Protein AF-A0A9D6SJ01-F1 (afdb_monomer_lite)

pLDDT: mean 83.93, std 12.55, range [52.88, 98.25]

Foldseek 3Di:
DVVVVVVVVVVVVVVVPDDDPPDPPFDVPDDPVQLVVVVVVVDVVQDDPDDDDDAWAAADPPDPAADTDPVCCSNPSDRDHPD

Radius of gyration: 22.72 Å; chains: 1; bounding box: 72×28×38 Å

Structure (mmCIF, N/CA/C/O backbone):
data_AF-A0A9D6SJ01-F1
#
_entry.id   AF-A0A9D6SJ01-F1
#
loop_
_atom_site.group_PDB
_atom_site.id
_atom_site.type_symbol
_atom_site.label_atom_id
_atom_site.label_alt_id
_atom_site.label_comp_id
_atom_site.label_asym_id
_atom_site.label_entity_id
_atom_site.label_seq_id
_atom_site.pdbx_PDB_ins_code
_atom_site.Cartn_x
_atom_site.Cartn_y
_atom_site.Cartn_z
_atom_site.occupancy
_atom_site.B_iso_or_equiv
_atom_site.auth_seq_id
_atom_site.auth_comp_id
_atom_site.auth_asym_id
_atom_site.auth_atom_id
_atom_site.pdbx_PDB_model_num
ATOM 1 N N . MET A 1 1 ? 56.397 2.997 -5.787 1.00 61.19 1 MET A N 1
ATOM 2 C CA . MET A 1 1 ? 55.476 3.932 -5.093 1.00 61.19 1 MET A CA 1
ATOM 3 C C . MET A 1 1 ? 54.470 4.624 -6.013 1.00 61.19 1 MET A C 1
ATOM 5 O O . MET A 1 1 ? 53.292 4.576 -5.693 1.00 61.19 1 MET A O 1
ATOM 9 N N . LYS A 1 2 ? 54.861 5.210 -7.160 1.00 52.88 2 LYS A N 1
ATOM 10 C CA . LYS A 1 2 ? 53.918 5.927 -8.051 1.00 52.88 2 LYS A CA 1
ATOM 11 C C . LYS A 1 2 ? 52.732 5.068 -8.527 1.00 52.88 2 LYS A C 1
ATOM 13 O O . LYS A 1 2 ? 51.601 5.514 -8.430 1.00 52.88 2 LYS A O 1
ATOM 18 N N . VAL A 1 3 ? 52.954 3.820 -8.946 1.00 60.72 3 VAL A N 1
ATOM 19 C CA . VAL A 1 3 ? 51.882 2.931 -9.455 1.00 60.72 3 VAL A CA 1
ATOM 20 C C . VAL A 1 3 ? 50.815 2.606 -8.397 1.00 60.72 3 VAL A C 1
ATOM 22 O O . VAL A 1 3 ? 49.633 2.543 -8.717 1.00 60.72 3 VAL A O 1
ATOM 25 N N . ALA A 1 4 ? 51.211 2.453 -7.129 1.00 62.84 4 ALA A N 1
ATOM 26 C CA . ALA A 1 4 ? 50.273 2.220 -6.031 1.00 62.84 4 ALA A CA 1
ATOM 27 C C . ALA A 1 4 ? 49.395 3.454 -5.767 1.00 62.84 4 ALA A C 1
ATOM 29 O O . ALA A 1 4 ? 48.195 3.300 -5.586 1.00 62.84 4 ALA A O 1
ATOM 30 N N . LEU A 1 5 ? 49.976 4.659 -5.853 1.00 68.94 5 LEU A N 1
ATOM 31 C CA . LEU A 1 5 ? 49.275 5.935 -5.670 1.00 68.94 5 LEU A CA 1
ATOM 32 C C . LEU A 1 5 ? 48.213 6.196 -6.753 1.00 68.94 5 LEU A C 1
ATOM 34 O O . LEU A 1 5 ? 47.141 6.709 -6.456 1.00 68.94 5 LEU A O 1
ATOM 38 N N . HIS A 1 6 ? 48.483 5.810 -8.005 1.00 65.00 6 HIS A N 1
ATOM 39 C CA . HIS A 1 6 ? 47.507 5.951 -9.095 1.00 65.00 6 HIS A CA 1
ATOM 40 C C . HIS A 1 6 ? 46.344 4.963 -8.941 1.00 65.00 6 HIS A C 1
ATOM 42 O O . HIS A 1 6 ? 45.205 5.298 -9.247 1.00 65.00 6 HIS A O 1
ATOM 48 N N . ARG A 1 7 ? 46.617 3.754 -8.430 1.00 71.56 7 ARG A N 1
ATOM 49 C CA . ARG A 1 7 ? 45.590 2.737 -8.171 1.00 71.56 7 ARG A CA 1
ATOM 50 C C . ARG A 1 7 ? 44.672 3.136 -7.017 1.00 71.56 7 ARG A C 1
ATOM 52 O O . ARG A 1 7 ? 43.462 3.014 -7.157 1.00 71.56 7 ARG A O 1
ATOM 59 N N . THR A 1 8 ? 45.215 3.656 -5.916 1.00 69.12 8 THR A N 1
ATOM 60 C CA . THR A 1 8 ? 44.388 4.183 -4.818 1.00 69.12 8 THR A CA 1
ATOM 61 C C . THR A 1 8 ? 43.597 5.416 -5.237 1.00 69.12 8 THR A C 1
ATOM 63 O O . THR A 1 8 ? 42.417 5.501 -4.911 1.00 69.12 8 THR A O 1
ATOM 66 N N . ALA A 1 9 ? 44.189 6.329 -6.013 1.00 70.38 9 ALA A N 1
ATOM 67 C CA . ALA A 1 9 ? 43.463 7.479 -6.551 1.00 70.38 9 ALA A CA 1
ATOM 68 C C . ALA A 1 9 ? 42.294 7.055 -7.460 1.00 70.38 9 ALA A C 1
ATOM 70 O O . ALA A 1 9 ? 41.192 7.582 -7.326 1.00 70.38 9 ALA A O 1
ATOM 71 N N . ALA A 1 10 ? 42.502 6.061 -8.331 1.00 71.44 10 ALA A N 1
ATOM 72 C CA . ALA A 1 10 ? 41.455 5.533 -9.204 1.00 71.44 10 ALA A CA 1
ATOM 73 C C . ALA A 1 10 ? 40.302 4.875 -8.423 1.00 71.44 10 ALA A C 1
ATOM 75 O O . ALA A 1 10 ? 39.139 5.089 -8.756 1.00 71.44 10 ALA A O 1
ATOM 76 N N . VAL A 1 11 ? 40.607 4.122 -7.360 1.00 74.19 11 VAL A N 1
ATOM 77 C CA . VAL A 1 11 ? 39.581 3.509 -6.496 1.00 74.19 11 VAL A CA 1
ATOM 78 C C . VAL A 1 11 ? 38.752 4.576 -5.774 1.00 74.19 11 VAL A C 1
ATOM 80 O O . VAL A 1 11 ? 37.528 4.482 -5.762 1.00 74.19 11 VAL A O 1
ATOM 83 N N . LEU A 1 12 ? 39.394 5.624 -5.244 1.00 72.38 12 LEU A N 1
ATOM 84 C CA . LEU A 1 12 ? 38.704 6.728 -4.564 1.00 72.38 12 LEU A CA 1
ATOM 85 C C . LEU A 1 12 ? 37.787 7.522 -5.515 1.00 72.38 12 LEU A C 1
ATOM 87 O O . LEU A 1 12 ? 36.660 7.862 -5.149 1.00 72.38 12 LEU A O 1
ATOM 91 N N . LEU A 1 13 ? 38.232 7.765 -6.752 1.00 72.44 13 LEU A N 1
ATOM 92 C CA . LEU A 1 13 ? 37.440 8.434 -7.793 1.00 72.44 13 LEU A CA 1
ATOM 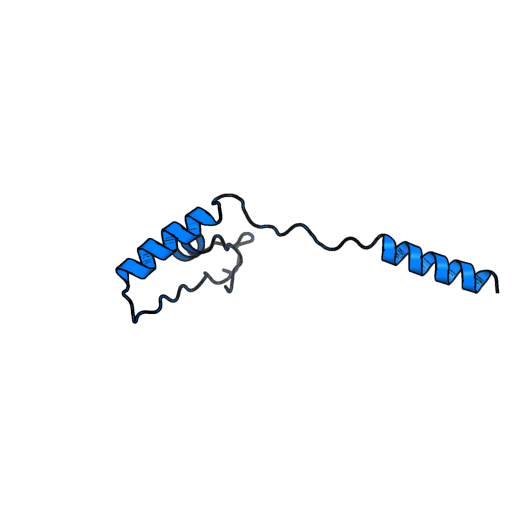93 C C . LEU A 1 13 ? 36.216 7.611 -8.228 1.00 72.44 13 LEU A C 1
ATOM 95 O O . LEU A 1 13 ? 35.149 8.174 -8.479 1.00 72.44 13 LEU A O 1
ATOM 99 N N . PHE A 1 14 ? 36.342 6.283 -8.277 1.00 74.00 14 PHE A N 1
ATOM 100 C CA . PHE A 1 14 ? 35.236 5.393 -8.633 1.00 74.00 14 PHE A CA 1
ATOM 101 C C . PHE A 1 14 ? 34.152 5.372 -7.547 1.00 74.00 14 PHE A C 1
ATOM 103 O O . PHE A 1 14 ? 32.970 5.500 -7.854 1.00 74.00 14 PHE A O 1
ATOM 110 N N . THR A 1 15 ? 34.542 5.308 -6.269 1.00 70.62 15 THR A N 1
ATOM 111 C CA . THR A 1 15 ? 33.587 5.372 -5.150 1.00 70.62 15 THR A CA 1
ATOM 112 C C . THR A 1 15 ? 32.884 6.723 -5.037 1.00 70.62 15 THR A C 1
ATOM 114 O O . THR A 1 15 ? 31.714 6.764 -4.677 1.00 70.62 15 THR A O 1
ATOM 117 N N . ALA A 1 16 ? 33.556 7.823 -5.391 1.00 72.00 16 ALA A N 1
ATOM 118 C CA . ALA A 1 16 ? 32.957 9.160 -5.378 1.00 72.00 16 ALA A CA 1
ATOM 119 C C . ALA A 1 16 ? 31.919 9.378 -6.498 1.00 72.00 16 ALA A C 1
ATOM 121 O O . ALA A 1 16 ? 31.118 10.303 -6.414 1.00 72.00 16 ALA A O 1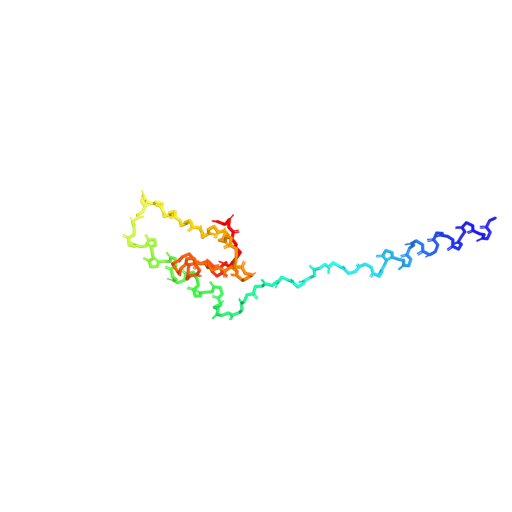
ATOM 122 N N . SER A 1 17 ? 31.925 8.524 -7.528 1.00 70.50 17 SER A N 1
ATOM 123 C CA . SER A 1 17 ? 30.990 8.579 -8.664 1.00 70.50 17 SER A CA 1
ATOM 124 C C . SER A 1 17 ? 29.836 7.575 -8.537 1.00 70.50 17 SER A C 1
ATOM 126 O O . SER A 1 17 ? 29.008 7.460 -9.441 1.00 70.50 17 SER A O 1
ATOM 128 N N . ALA A 1 18 ? 29.780 6.821 -7.435 1.00 74.12 18 ALA A N 1
ATOM 129 C CA . ALA A 1 18 ? 28.696 5.892 -7.162 1.00 74.12 18 ALA A CA 1
ATOM 130 C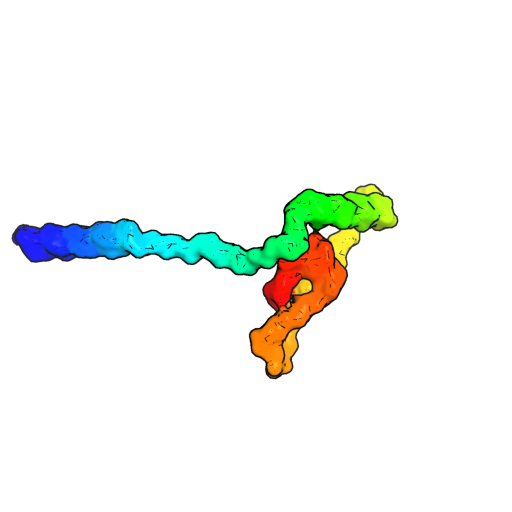 C . ALA A 1 18 ? 27.474 6.665 -6.643 1.00 74.12 18 ALA A C 1
ATOM 132 O O . ALA A 1 18 ? 27.402 7.036 -5.472 1.00 74.12 18 ALA A O 1
ATOM 133 N N . TYR A 1 19 ? 26.501 6.906 -7.518 1.00 74.00 19 TYR A N 1
ATOM 134 C CA . TYR A 1 19 ? 25.183 7.387 -7.115 1.00 74.00 19 TYR A CA 1
ATOM 135 C C . TYR A 1 19 ? 24.342 6.205 -6.616 1.00 74.00 19 TYR A C 1
ATOM 137 O O . TYR A 1 19 ? 24.291 5.156 -7.259 1.00 74.00 19 TYR A O 1
ATOM 145 N N . GLY A 1 20 ? 23.671 6.365 -5.475 1.00 70.81 20 GLY A N 1
ATOM 146 C CA . GLY A 1 20 ? 22.622 5.430 -5.064 1.00 70.81 20 GLY A CA 1
ATOM 147 C C . GLY A 1 20 ? 21.440 5.489 -6.036 1.00 70.81 20 GLY A C 1
ATOM 148 O O . GLY A 1 20 ? 21.171 6.543 -6.615 1.00 70.81 20 GLY A O 1
ATOM 149 N N . GLN A 1 21 ? 20.719 4.377 -6.212 1.00 71.00 21 GLN A N 1
ATOM 150 C CA . GLN A 1 21 ? 19.445 4.370 -6.939 1.00 71.00 21 GLN A CA 1
ATOM 151 C C . GLN A 1 21 ? 18.419 5.190 -6.140 1.00 71.00 21 GLN A C 1
ATOM 153 O O . GLN A 1 21 ? 17.764 4.672 -5.244 1.00 71.00 21 GLN A O 1
ATOM 158 N N . SER A 1 22 ? 18.344 6.497 -6.400 1.00 60.34 22 SER A N 1
ATOM 159 C CA . SER A 1 22 ? 17.522 7.442 -5.631 1.00 60.34 22 SER A CA 1
ATOM 160 C C . SER A 1 22 ? 16.080 7.545 -6.118 1.00 60.34 22 SER A C 1
ATOM 162 O O . SER A 1 22 ? 15.235 8.104 -5.420 1.00 60.34 22 SER A O 1
ATOM 164 N N . GLN A 1 23 ? 15.786 7.034 -7.314 1.00 60.72 23 GLN A N 1
ATOM 165 C CA . GLN A 1 23 ? 14.451 7.114 -7.882 1.00 60.72 23 GLN A CA 1
ATOM 166 C C . GLN A 1 23 ? 13.587 6.008 -7.271 1.00 60.72 23 GLN A C 1
ATOM 168 O O . GLN A 1 23 ? 13.488 4.909 -7.817 1.00 60.72 23 GLN A O 1
ATOM 173 N N . SER A 1 24 ? 12.955 6.290 -6.133 1.00 60.06 24 SER A N 1
ATOM 174 C CA . SER A 1 24 ? 11.807 5.487 -5.729 1.00 60.06 24 SER A CA 1
ATOM 175 C C . SER A 1 24 ? 10.717 5.702 -6.775 1.00 60.06 24 SER A C 1
ATOM 177 O O . SER A 1 24 ? 10.166 6.794 -6.893 1.00 60.06 24 SER A O 1
ATOM 179 N N . TYR A 1 25 ? 10.441 4.667 -7.564 1.00 64.12 25 TYR A N 1
ATOM 180 C CA . TYR A 1 25 ? 9.306 4.628 -8.478 1.00 64.12 25 TYR A CA 1
ATOM 181 C C . TYR A 1 25 ? 8.031 4.439 -7.651 1.00 64.12 25 TYR A C 1
ATOM 183 O O . TYR A 1 25 ? 7.511 3.334 -7.538 1.00 64.12 25 TYR A O 1
ATOM 191 N N . TYR A 1 26 ? 7.579 5.508 -7.002 1.00 66.75 26 TYR A N 1
ATOM 192 C CA . TYR A 1 26 ? 6.218 5.610 -6.497 1.00 66.75 26 TYR A CA 1
ATOM 193 C C . TYR A 1 26 ? 5.464 6.606 -7.361 1.00 66.75 26 TYR A C 1
ATOM 195 O O . TYR A 1 26 ? 6.030 7.592 -7.843 1.00 66.75 26 TYR A O 1
ATOM 203 N N . HIS A 1 27 ? 4.184 6.342 -7.556 1.00 69.31 27 HIS A N 1
ATOM 204 C CA . HIS A 1 27 ? 3.336 7.233 -8.325 1.00 69.31 27 HIS A CA 1
ATOM 205 C C . HIS A 1 27 ? 2.847 8.363 -7.433 1.00 69.31 27 HIS A C 1
ATOM 207 O O . HIS A 1 27 ? 2.640 8.191 -6.232 1.00 69.31 27 HIS A O 1
ATOM 213 N N . SER A 1 28 ? 2.673 9.539 -8.021 1.00 81.69 28 SER A N 1
ATOM 214 C CA . SER A 1 28 ? 2.176 10.733 -7.334 1.00 81.69 28 SER A CA 1
ATOM 215 C C . SER A 1 28 ? 0.659 10.886 -7.467 1.00 81.69 28 SER A C 1
ATOM 217 O O . SER A 1 28 ? 0.154 12.003 -7.385 1.00 81.69 28 SER A O 1
ATOM 219 N N . ASP A 1 29 ? -0.056 9.788 -7.730 1.00 84.94 29 ASP A N 1
ATOM 220 C CA . ASP A 1 29 ? -1.497 9.801 -8.005 1.00 84.94 29 ASP A CA 1
ATOM 221 C C . ASP A 1 29 ? -2.302 10.311 -6.807 1.00 84.94 29 ASP A C 1
ATOM 223 O O . ASP A 1 29 ? -3.327 10.967 -6.985 1.00 84.94 29 ASP A O 1
ATOM 227 N N . PHE A 1 30 ? -1.805 10.058 -5.591 1.00 89.75 30 PHE A N 1
ATOM 228 C CA . PHE A 1 30 ? -2.408 10.524 -4.347 1.00 89.75 30 PHE A CA 1
ATOM 229 C C . PHE A 1 30 ? -1.344 11.072 -3.397 1.00 89.75 30 PHE A C 1
ATOM 231 O O . PHE A 1 30 ? -0.287 10.453 -3.226 1.00 89.75 30 PHE A O 1
ATOM 238 N N . PRO A 1 31 ? -1.612 12.198 -2.725 1.00 92.25 31 PRO A N 1
ATOM 239 C CA . PRO A 1 31 ? -0.713 12.699 -1.707 1.00 92.25 31 PRO A CA 1
ATOM 240 C C . PRO A 1 31 ? -0.900 11.934 -0.373 1.00 92.25 31 PRO A C 1
ATOM 242 O O . PRO A 1 31 ? -1.961 11.348 -0.127 1.00 92.25 31 PRO A O 1
ATOM 245 N N . PRO A 1 32 ? 0.101 11.921 0.529 1.00 91.69 32 PRO A N 1
ATOM 246 C CA . PRO A 1 32 ? 0.062 11.133 1.769 1.00 91.69 32 PRO A CA 1
ATOM 247 C C . PRO A 1 32 ? -1.137 11.419 2.689 1.00 91.69 32 PRO A C 1
ATOM 249 O O . PRO A 1 32 ? -1.636 10.527 3.379 1.00 91.69 32 PRO A O 1
ATOM 252 N N . GLU A 1 33 ? -1.605 12.664 2.728 1.00 95.88 33 GLU A N 1
ATOM 253 C CA . GLU A 1 33 ? -2.778 13.082 3.494 1.00 95.88 33 GLU A CA 1
ATOM 254 C C . GLU A 1 33 ? -4.071 12.421 3.013 1.00 95.88 33 GLU A C 1
ATOM 256 O O . GLU A 1 33 ? -4.965 12.162 3.822 1.00 95.88 33 GLU A O 1
ATOM 261 N N . GLU A 1 34 ? -4.162 12.083 1.728 1.00 96.44 34 GLU A N 1
ATOM 262 C CA . GLU A 1 34 ? -5.338 11.424 1.184 1.00 96.44 34 GLU A CA 1
ATOM 263 C C . GLU A 1 34 ? -5.432 9.977 1.678 1.00 96.44 34 GLU A C 1
ATOM 265 O O . GLU A 1 34 ? -6.503 9.540 2.105 1.00 96.44 34 GLU A O 1
ATOM 270 N N . PHE A 1 35 ? -4.309 9.253 1.728 1.00 95.44 35 PHE A N 1
ATOM 271 C CA . PHE A 1 35 ? -4.271 7.915 2.323 1.00 95.44 35 PHE A CA 1
ATOM 272 C C . PHE A 1 35 ? -4.671 7.939 3.797 1.00 95.44 35 PHE A C 1
ATOM 274 O O . PHE A 1 35 ? -5.506 7.138 4.217 1.00 95.44 35 PHE A O 1
ATOM 281 N N . ARG A 1 36 ? -4.171 8.914 4.568 1.00 97.00 36 ARG A N 1
ATOM 282 C CA . ARG A 1 36 ? -4.565 9.099 5.974 1.00 97.00 36 ARG A CA 1
ATOM 283 C C . ARG A 1 36 ? -6.075 9.277 6.117 1.00 97.00 36 ARG A C 1
ATOM 285 O O . ARG A 1 36 ? -6.696 8.574 6.910 1.00 97.00 36 ARG A O 1
ATOM 292 N N . ALA A 1 37 ? -6.674 10.149 5.306 1.00 98.25 37 ALA A N 1
ATOM 293 C CA . ALA A 1 37 ? -8.115 10.384 5.325 1.00 98.25 37 ALA A CA 1
ATOM 294 C C . ALA A 1 37 ? -8.922 9.129 4.938 1.00 98.25 37 ALA A C 1
ATOM 296 O O . ALA A 1 37 ? -10.001 8.881 5.482 1.00 98.25 37 ALA A O 1
ATOM 297 N N . ARG A 1 38 ? -8.416 8.306 4.009 1.00 97.50 38 ARG A N 1
ATOM 298 C CA . ARG A 1 38 ? -9.030 7.015 3.657 1.00 97.50 38 ARG A CA 1
ATOM 299 C C . ARG A 1 38 ? -8.941 6.020 4.826 1.00 97.50 38 ARG A C 1
ATOM 301 O O . ARG A 1 38 ? -9.951 5.402 5.165 1.00 97.50 38 ARG A O 1
ATOM 308 N N . TRP A 1 39 ? -7.789 5.908 5.491 1.00 97.12 39 TRP A N 1
ATOM 309 C CA . TRP A 1 39 ? -7.601 5.034 6.659 1.00 97.12 39 TRP A CA 1
ATOM 310 C C . TRP A 1 39 ? -8.450 5.446 7.861 1.00 97.12 39 TRP A C 1
ATOM 312 O O . TRP A 1 39 ? -8.978 4.583 8.558 1.00 97.12 39 TRP A O 1
ATOM 322 N N . GLU A 1 40 ? -8.637 6.743 8.101 1.00 97.75 40 GLU A N 1
ATOM 323 C CA . GLU A 1 40 ? -9.517 7.248 9.163 1.00 97.75 40 GLU A CA 1
ATOM 324 C C . GLU A 1 40 ? -10.968 6.808 8.948 1.00 97.75 40 GLU A C 1
ATOM 3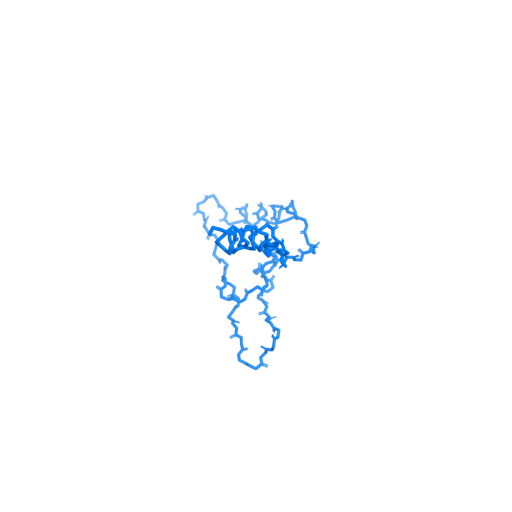26 O O . GLU A 1 40 ? -11.632 6.356 9.883 1.00 97.75 40 GLU A O 1
ATOM 331 N N . LYS A 1 41 ? -11.449 6.850 7.700 1.00 98.00 41 LYS A N 1
ATOM 332 C CA . LYS A 1 41 ? -12.785 6.348 7.352 1.00 98.00 41 LYS A CA 1
ATOM 333 C C . LYS A 1 41 ? -12.893 4.850 7.615 1.00 98.00 41 LYS A C 1
ATOM 335 O O . LYS A 1 41 ? -13.833 4.427 8.280 1.00 98.00 41 LYS A O 1
ATOM 340 N N . VAL A 1 42 ? -11.933 4.056 7.135 1.00 97.38 42 VAL A N 1
ATOM 341 C CA . VAL A 1 42 ? -11.947 2.596 7.326 1.00 97.38 42 VAL A CA 1
ATOM 342 C C . VAL A 1 42 ? -11.868 2.238 8.811 1.00 97.38 42 VAL A C 1
ATOM 344 O O . VAL A 1 42 ? -12.710 1.489 9.294 1.00 97.38 42 VAL A O 1
ATOM 347 N N . SER A 1 43 ? -10.920 2.816 9.552 1.00 96.69 43 SER A N 1
ATOM 348 C CA . SER A 1 43 ? -10.721 2.541 10.983 1.00 96.69 43 SER A CA 1
ATOM 349 C C . SER A 1 43 ? -11.941 2.921 11.829 1.00 96.69 43 SER A C 1
ATOM 351 O O . SER A 1 43 ? -12.328 2.170 12.722 1.00 96.69 43 SER A O 1
ATOM 353 N N . THR A 1 44 ? -12.616 4.026 11.496 1.00 97.69 44 THR A N 1
ATOM 354 C CA . THR A 1 44 ? -13.873 4.420 12.149 1.00 97.69 44 THR A CA 1
ATOM 355 C C . THR A 1 44 ? -14.981 3.389 11.924 1.00 97.69 44 THR A C 1
ATOM 357 O O . THR A 1 44 ? -15.733 3.094 12.848 1.00 97.69 44 THR A O 1
ATOM 360 N N . GLN A 1 45 ? -15.086 2.835 10.712 1.00 97.75 45 GLN A N 1
ATOM 361 C CA . GLN A 1 45 ? -16.140 1.880 10.357 1.00 97.75 45 GLN A CA 1
ATOM 362 C C . GLN A 1 45 ? -15.904 0.485 10.948 1.00 97.75 45 GLN A C 1
ATOM 364 O O . GLN A 1 45 ? -16.861 -0.159 11.370 1.00 97.75 45 GLN A O 1
ATOM 369 N N . ILE A 1 46 ? -14.653 0.013 11.001 1.00 97.31 46 ILE A N 1
ATOM 370 C CA . ILE A 1 46 ? -14.340 -1.321 11.546 1.00 97.31 46 ILE A CA 1
ATOM 371 C C . ILE A 1 46 ? -14.378 -1.361 13.081 1.00 97.31 46 ILE A C 1
ATOM 373 O O . ILE A 1 46 ? -14.587 -2.426 13.656 1.00 97.31 46 ILE A O 1
ATOM 377 N N . GLY A 1 47 ? -14.218 -0.215 13.750 1.00 96.88 47 GLY A N 1
ATOM 378 C CA . GLY A 1 47 ? -14.312 -0.097 15.204 1.00 96.88 47 GLY A CA 1
ATOM 379 C C . GLY A 1 47 ? -12.971 -0.198 15.942 1.00 96.88 47 GLY A C 1
ATOM 380 O O . GLY A 1 47 ? -11.930 -0.522 15.377 1.00 96.88 47 GLY A O 1
ATOM 381 N N . LYS A 1 48 ? -13.002 0.120 17.244 1.00 95.12 48 LYS A N 1
ATOM 382 C CA . LYS A 1 48 ? -11.800 0.330 18.077 1.00 95.12 48 LYS A CA 1
ATOM 383 C C . LYS A 1 48 ? -10.970 -0.928 18.342 1.00 95.12 48 LYS A C 1
ATOM 385 O O . LYS A 1 48 ? -9.773 -0.811 18.571 1.00 95.12 48 LYS A O 1
ATOM 390 N N . GLU A 1 49 ? -11.596 -2.099 18.338 1.00 96.94 49 GLU A N 1
ATOM 391 C CA . GLU A 1 49 ? -10.955 -3.386 18.649 1.00 96.94 49 GLU A CA 1
ATOM 392 C C . GLU A 1 49 ? -10.892 -4.293 17.411 1.00 96.94 49 GLU A C 1
ATOM 394 O O . GLU A 1 49 ? -11.002 -5.513 17.504 1.00 96.94 49 GLU A O 1
ATOM 399 N N . ALA A 1 50 ? -10.748 -3.688 16.231 1.00 96.56 50 ALA A N 1
ATOM 400 C CA . ALA A 1 50 ? -10.664 -4.393 14.962 1.00 96.56 50 ALA A CA 1
ATOM 401 C C . ALA A 1 50 ? -9.330 -4.125 14.258 1.00 96.56 50 ALA A C 1
ATOM 403 O O . ALA A 1 50 ? -8.720 -3.065 14.405 1.00 96.56 50 ALA A O 1
ATOM 404 N N . ALA A 1 51 ? -8.906 -5.089 13.445 1.00 95.06 51 ALA A N 1
ATOM 405 C CA . ALA A 1 51 ? -7.778 -4.956 12.537 1.00 95.06 51 ALA A CA 1
ATOM 406 C C . ALA A 1 51 ? -8.244 -5.272 11.113 1.00 95.06 51 ALA A C 1
ATOM 408 O O . ALA A 1 51 ? -8.881 -6.299 10.877 1.00 95.06 51 ALA A O 1
ATOM 409 N N . ALA A 1 52 ? -7.923 -4.391 10.167 1.00 94.62 52 ALA A N 1
ATOM 410 C CA . ALA A 1 52 ? -8.129 -4.644 8.748 1.00 94.62 52 ALA A CA 1
ATOM 411 C C . ALA A 1 52 ? -6.849 -5.229 8.143 1.00 94.62 52 ALA A C 1
ATOM 413 O O . ALA A 1 52 ? -5.766 -4.675 8.327 1.00 94.62 52 ALA A O 1
ATOM 414 N N . ILE A 1 53 ? -6.984 -6.332 7.407 1.00 94.69 53 ILE A N 1
ATOM 415 C CA . ILE A 1 53 ? -5.897 -6.951 6.645 1.00 94.69 53 ILE A CA 1
ATOM 416 C C . ILE A 1 53 ? -6.254 -6.820 5.167 1.00 94.69 53 ILE A C 1
ATOM 418 O O . ILE A 1 53 ? -7.320 -7.270 4.749 1.00 94.69 53 ILE A O 1
ATOM 422 N N . LEU A 1 54 ? -5.370 -6.198 4.387 1.00 93.62 54 LEU A N 1
ATOM 423 C CA . LEU A 1 54 ? -5.501 -6.085 2.938 1.00 93.62 54 LEU A CA 1
ATOM 424 C C . LEU A 1 54 ? -4.369 -6.858 2.276 1.00 93.62 54 LEU A C 1
ATOM 426 O O . LEU A 1 54 ? -3.204 -6.560 2.510 1.00 93.62 54 LEU A O 1
ATOM 430 N N . GLN A 1 55 ? -4.733 -7.840 1.459 1.00 93.81 55 GLN A N 1
ATOM 431 C CA . GLN A 1 55 ? -3.788 -8.660 0.711 1.00 93.81 55 GLN A CA 1
ATOM 432 C C . GLN A 1 55 ? -3.593 -8.064 -0.683 1.00 93.81 55 GLN A C 1
ATOM 434 O O . GLN A 1 55 ? -4.570 -7.889 -1.414 1.00 93.81 55 GLN A O 1
ATOM 439 N N . GLY A 1 56 ? -2.346 -7.786 -1.062 1.00 93.81 56 GLY A N 1
ATOM 440 C CA . GLY A 1 56 ? -2.017 -7.407 -2.428 1.00 93.81 56 GLY A CA 1
ATOM 441 C C . GLY A 1 56 ? -2.190 -8.578 -3.398 1.00 93.81 56 GLY A C 1
ATOM 442 O O . GLY A 1 56 ? -2.144 -9.755 -3.024 1.00 93.81 56 GLY A O 1
ATOM 443 N N . ALA A 1 57 ? -2.373 -8.253 -4.672 1.00 91.94 57 ALA A N 1
ATOM 444 C CA . ALA A 1 57 ? -2.485 -9.210 -5.754 1.00 91.94 57 ALA A CA 1
ATOM 445 C C . ALA A 1 57 ? -1.144 -9.935 -6.005 1.00 91.94 57 ALA A C 1
ATOM 447 O O . ALA A 1 57 ? -0.063 -9.334 -5.925 1.00 91.94 57 ALA A O 1
ATOM 448 N N . PRO A 1 58 ? -1.185 -11.237 -6.340 1.00 91.44 58 PRO A N 1
ATOM 449 C CA . PRO A 1 58 ? -0.002 -11.962 -6.778 1.00 91.44 58 PRO A CA 1
ATOM 450 C C . PRO A 1 58 ? 0.403 -11.536 -8.195 1.00 91.44 58 PRO A C 1
ATOM 452 O O . PRO A 1 58 ? -0.403 -11.010 -8.966 1.00 91.44 58 PRO A O 1
ATOM 455 N N . GLN A 1 59 ? 1.636 -11.849 -8.593 1.00 89.50 59 GLN A N 1
ATOM 456 C CA . GLN A 1 59 ? 2.018 -11.751 -9.997 1.00 89.50 59 GLN A CA 1
ATOM 457 C C . GLN A 1 59 ? 1.337 -12.856 -10.819 1.00 89.50 59 GLN A C 1
ATOM 459 O O . GLN A 1 59 ? 1.503 -14.047 -10.552 1.00 89.50 59 GLN A O 1
ATOM 464 N N . VAL A 1 60 ? 0.586 -12.462 -11.849 1.00 87.62 60 VAL A N 1
ATOM 465 C CA . VAL A 1 60 ? -0.076 -13.396 -12.769 1.00 87.62 60 VAL A CA 1
ATOM 466 C C . VAL A 1 60 ? 0.857 -13.717 -13.938 1.00 87.62 60 VAL A C 1
ATOM 468 O O . VAL A 1 60 ? 1.370 -12.815 -14.601 1.00 87.62 60 VAL A O 1
ATOM 471 N N . SER A 1 61 ? 1.065 -15.008 -14.213 1.00 87.44 61 SER A N 1
ATOM 472 C CA . SER A 1 61 ? 1.893 -15.455 -15.342 1.00 87.44 61 SER A CA 1
ATOM 473 C C . SER A 1 61 ? 1.361 -14.920 -16.676 1.00 87.44 61 SER A C 1
ATOM 475 O O . SER A 1 61 ? 0.152 -14.881 -16.903 1.00 87.44 61 SER A O 1
ATOM 477 N N . GLY A 1 62 ? 2.266 -14.500 -17.561 1.00 86.75 62 GLY A N 1
ATOM 478 C CA . GLY A 1 62 ? 1.924 -13.929 -18.868 1.00 86.75 62 GLY A CA 1
ATOM 479 C C . GLY A 1 62 ? 1.593 -12.432 -18.860 1.00 86.75 62 GLY A C 1
ATOM 480 O O . GLY A 1 62 ? 1.449 -11.849 -19.934 1.00 86.75 62 GLY A O 1
ATOM 481 N N . PHE A 1 63 ? 1.530 -11.781 -17.693 1.00 82.31 63 PHE A N 1
ATOM 482 C CA . PHE A 1 63 ? 1.416 -10.325 -17.598 1.00 82.31 63 PHE A CA 1
ATOM 483 C C . PHE A 1 63 ? 2.788 -9.683 -17.401 1.00 82.31 63 PHE A C 1
ATOM 485 O O . PHE A 1 63 ? 3.495 -9.976 -16.440 1.00 82.31 63 PHE A O 1
ATOM 492 N N . ILE A 1 64 ? 3.152 -8.789 -18.325 1.00 80.56 64 ILE A N 1
ATOM 493 C CA . ILE A 1 64 ? 4.390 -7.999 -18.244 1.00 80.56 64 ILE A CA 1
ATOM 494 C C . ILE A 1 64 ? 4.243 -6.893 -17.191 1.00 80.56 64 ILE A C 1
ATOM 496 O O . ILE A 1 64 ? 5.178 -6.630 -16.442 1.00 80.56 64 ILE A O 1
ATOM 500 N N . MET A 1 65 ? 3.057 -6.281 -17.115 1.00 80.69 65 MET A N 1
ATOM 501 C CA . MET A 1 65 ? 2.724 -5.272 -16.110 1.00 80.69 65 MET A CA 1
ATOM 502 C C . MET A 1 65 ? 1.871 -5.895 -14.996 1.00 80.69 65 MET A C 1
ATOM 504 O O . MET A 1 65 ? 0.864 -6.539 -15.319 1.00 80.69 65 MET A O 1
ATOM 508 N N . PRO A 1 66 ? 2.231 -5.711 -13.711 1.00 80.56 66 PRO A N 1
ATOM 509 C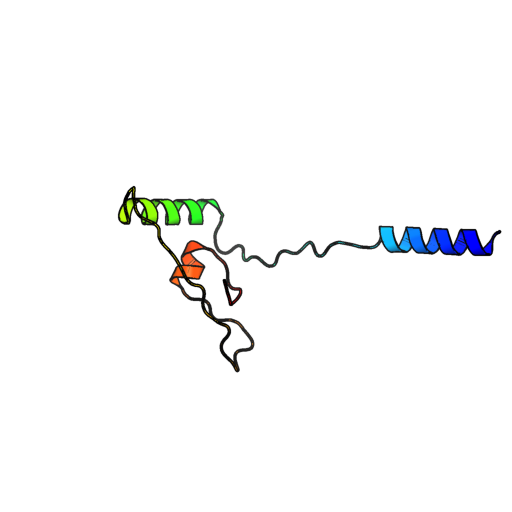 CA . PRO A 1 66 ? 1.414 -6.163 -12.590 1.00 80.56 66 PRO A CA 1
ATOM 510 C C . PRO A 1 66 ? 0.013 -5.545 -12.633 1.00 80.56 66 PRO A C 1
ATOM 512 O O . PRO A 1 66 ? -0.173 -4.419 -13.091 1.00 80.56 66 PRO A O 1
ATOM 515 N N . ARG A 1 67 ? -0.983 -6.280 -12.135 1.00 85.62 67 ARG A N 1
ATOM 516 C CA . ARG A 1 67 ? -2.331 -5.760 -11.883 1.00 85.62 67 ARG A CA 1
ATOM 517 C C . ARG A 1 67 ? -2.615 -5.910 -10.404 1.00 85.62 67 ARG A C 1
ATOM 519 O O . ARG A 1 67 ? -2.654 -7.034 -9.911 1.00 85.62 67 ARG A O 1
ATOM 526 N N . GLN A 1 68 ? -2.772 -4.784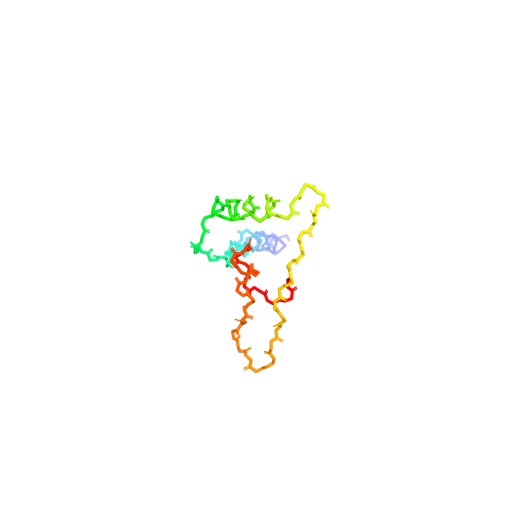 -9.726 1.00 90.81 68 GLN A N 1
ATOM 527 C CA . GLN A 1 68 ? -3.020 -4.745 -8.295 1.00 90.81 68 GLN A CA 1
ATOM 528 C C . GLN A 1 68 ? -4.518 -4.869 -7.981 1.00 90.81 68 GLN A C 1
ATOM 530 O O . GLN A 1 68 ? -5.360 -4.530 -8.814 1.00 90.81 68 GLN A O 1
ATOM 535 N N . ASP A 1 69 ? -4.854 -5.339 -6.778 1.00 93.50 69 ASP A N 1
ATOM 536 C CA . ASP A 1 69 ? -6.211 -5.209 -6.244 1.00 93.50 69 ASP A CA 1
ATOM 537 C C . ASP A 1 69 ? -6.568 -3.728 -6.040 1.00 93.50 69 ASP A C 1
ATOM 539 O O . ASP A 1 69 ? -5.804 -2.960 -5.449 1.00 93.50 69 ASP A O 1
ATOM 543 N N . ASN A 1 70 ? -7.747 -3.320 -6.511 1.00 93.56 70 ASN A N 1
ATOM 544 C CA . ASN A 1 70 ? -8.156 -1.917 -6.467 1.00 93.56 70 ASN A CA 1
ATOM 545 C C . ASN A 1 70 ? -8.294 -1.393 -5.034 1.00 93.56 70 ASN A C 1
ATOM 547 O O . ASN A 1 70 ? -7.970 -0.235 -4.798 1.00 93.56 70 ASN A O 1
ATOM 551 N N . ASN A 1 71 ? -8.760 -2.208 -4.081 1.00 95.19 71 ASN A N 1
ATOM 552 C CA . ASN A 1 71 ? -8.904 -1.765 -2.693 1.00 95.19 71 ASN A CA 1
ATOM 553 C C . ASN A 1 71 ? -7.536 -1.637 -2.021 1.00 95.19 71 ASN A C 1
ATOM 555 O O . ASN A 1 71 ? -7.296 -0.663 -1.308 1.00 95.19 71 ASN A O 1
ATOM 559 N N . PHE A 1 72 ? -6.635 -2.588 -2.284 1.00 94.94 72 PHE A N 1
ATOM 560 C CA . PHE A 1 72 ? -5.252 -2.525 -1.834 1.00 94.94 72 PHE A CA 1
ATOM 561 C C . PHE A 1 72 ? -4.572 -1.261 -2.364 1.00 94.94 72 PHE A C 1
ATOM 563 O O . PHE A 1 72 ? -4.125 -0.441 -1.569 1.00 94.94 72 PHE A O 1
ATOM 570 N N . TYR A 1 73 ? -4.582 -1.039 -3.682 1.00 93.31 73 TYR A N 1
ATOM 571 C CA . TYR A 1 73 ? -3.994 0.153 -4.297 1.00 93.31 73 TYR A CA 1
ATOM 572 C C . TYR A 1 73 ? -4.660 1.450 -3.812 1.00 93.31 73 TYR A C 1
ATOM 574 O O . TYR A 1 73 ? -3.978 2.418 -3.491 1.00 93.31 73 TYR A O 1
ATOM 582 N N . PHE A 1 74 ? -5.987 1.470 -3.664 1.00 94.50 74 PHE A N 1
ATOM 583 C CA . PHE A 1 74 ? -6.704 2.631 -3.137 1.00 94.50 74 PHE A CA 1
ATOM 584 C C . PHE A 1 74 ? -6.282 2.985 -1.704 1.00 94.50 74 PHE A C 1
ATOM 586 O O . PHE A 1 74 ? -6.278 4.157 -1.331 1.00 94.50 74 PHE A O 1
ATOM 593 N N . LEU A 1 75 ? -5.905 2.008 -0.882 1.00 95.00 75 LEU A N 1
ATOM 594 C CA . LEU A 1 75 ? -5.505 2.258 0.502 1.00 95.00 75 LEU A CA 1
ATOM 595 C C . LEU A 1 75 ? -3.988 2.340 0.700 1.00 95.00 75 LEU A C 1
ATOM 597 O O . LEU A 1 75 ? -3.575 2.840 1.740 1.00 95.00 75 LEU A O 1
ATOM 601 N N . SER A 1 76 ? -3.160 1.907 -0.252 1.00 92.44 76 SER A N 1
ATOM 602 C CA . SER A 1 76 ? -1.698 1.875 -0.087 1.00 92.44 76 SER A CA 1
ATOM 603 C C . SER A 1 76 ? -0.905 2.619 -1.164 1.00 92.44 76 SER A C 1
ATOM 605 O O . SER A 1 76 ? 0.233 3.003 -0.910 1.00 92.44 76 SER A O 1
ATOM 607 N N . GLY A 1 77 ? -1.461 2.795 -2.365 1.00 91.31 77 GLY A N 1
ATOM 608 C CA . GLY A 1 77 ? -0.733 3.272 -3.545 1.00 91.31 77 GLY A CA 1
ATOM 609 C C . GLY A 1 77 ? 0.326 2.293 -4.072 1.00 91.31 77 GLY A C 1
ATOM 610 O O . GLY A 1 77 ? 1.102 2.649 -4.953 1.00 91.31 77 GLY A O 1
ATOM 611 N N . VAL A 1 78 ? 0.396 1.068 -3.537 1.00 90.06 78 VAL A N 1
ATOM 612 C CA . VAL A 1 78 ? 1.438 0.089 -3.873 1.00 90.06 78 VAL A CA 1
ATOM 613 C C . VAL A 1 78 ? 1.004 -0.769 -5.058 1.00 90.06 78 VAL A C 1
ATOM 615 O O . VAL A 1 78 ? 0.044 -1.528 -4.962 1.00 90.06 78 VAL A O 1
ATOM 618 N N . GLU A 1 79 ? 1.752 -0.716 -6.158 1.00 87.69 79 GLU A N 1
ATOM 619 C CA . GLU A 1 79 ? 1.480 -1.512 -7.369 1.00 87.69 79 GLU A CA 1
ATOM 620 C C . GLU A 1 79 ? 2.324 -2.783 -7.496 1.00 87.69 79 GLU A C 1
ATOM 622 O O . GLU A 1 79 ? 2.071 -3.622 -8.363 1.00 87.69 79 GLU A O 1
ATOM 627 N N . THR A 1 80 ? 3.336 -2.946 -6.644 1.00 87.25 80 THR A N 1
ATOM 628 C CA . THR A 1 80 ? 4.203 -4.122 -6.690 1.00 87.25 80 THR A CA 1
ATOM 629 C C . THR A 1 80 ? 3.438 -5.376 -6.259 1.00 87.25 80 THR A C 1
ATOM 631 O O . THR A 1 80 ? 2.692 -5.331 -5.277 1.00 87.25 80 THR A O 1
ATOM 634 N N . PRO A 1 81 ? 3.612 -6.511 -6.958 1.00 85.56 81 PRO A N 1
ATOM 635 C CA . PRO A 1 81 ? 2.994 -7.767 -6.552 1.00 85.56 81 PRO A CA 1
ATOM 636 C C . PRO A 1 81 ? 3.610 -8.296 -5.246 1.00 85.56 81 PRO A C 1
ATOM 638 O O . PRO A 1 81 ? 4.693 -7.870 -4.844 1.00 85.56 81 PRO A O 1
ATOM 641 N N . HIS A 1 82 ? 2.945 -9.274 -4.619 1.00 80.81 82 HIS A N 1
ATOM 642 C CA . HIS A 1 82 ? 3.419 -9.961 -3.399 1.00 80.81 82 HIS A CA 1
ATOM 643 C C . HIS A 1 82 ? 3.588 -9.044 -2.172 1.00 80.81 82 HIS A C 1
ATOM 645 O O . HIS A 1 82 ? 4.510 -9.231 -1.377 1.00 80.81 82 HIS A O 1
ATOM 651 N N . SER A 1 83 ? 2.703 -8.053 -2.047 1.00 72.44 83 SER A N 1
ATOM 652 C CA . SER A 1 83 ? 2.626 -7.114 -0.917 1.00 72.44 83 SER A CA 1
ATOM 653 C C . SER A 1 83 ? 1.461 -7.419 0.022 1.00 72.44 83 SER A C 1
ATOM 655 O O . SER A 1 83 ? 0.508 -8.116 -0.407 1.00 72.44 83 SER A O 1
#

Secondary structure (DSSP, 8-state):
-HHHHHHHHHHHHHHHT-----------SS-HHHHHHHHHHHHHHH-TT-----PPPPPPTT-SS----HHHHHHH---SS--

Sequence (83 aa):
MKVALHRTAAVLLFTASAYGQSQSYYHSDFPPEEFRARWEKVSTQIGKEAAAILQGAPQVSGFIMPRQDNNFYFLSGVETPHS